Protein AF-A0A3P6Q350-F1 (afdb_monomer)

Solvent-accessible surface area (backbone atoms only — not comparable to full-atom values): 7670 Å² total; per-residue (Å²): 137,82,83,83,85,72,86,81,80,83,79,84,70,83,79,67,78,77,68,75,81,74,72,80,79,81,72,82,70,84,77,99,70,78,89,74,76,78,76,73,78,72,77,94,64,85,88,72,89,71,71,84,69,83,69,73,76,72,47,73,68,57,51,51,50,52,50,52,54,53,61,72,44,55,90,70,47,81,45,69,74,50,42,57,50,51,51,50,50,36,65,77,74,49,73,41,77,68,47,52,53,52,53,55,54,58,69,70,76,116

Radius of gyration: 24.05 Å; Cα contacts (8 Å, |Δi|>4): 17; chains: 1; bounding box: 43×51×70 Å

Sequence (110 aa):
MEPVSGEIEDVDVNDLEDIAEVNEDDLSQSEEDEDEEEECEPPAVEVCEVNPIDTSKVSGQELKLMMNAFLEQLPWLINRDLIDKAALDFVTSLNTKNNRKKLCQSELNI

Secondary structure (DSSP, 8-state):
--------PPPP-TTGGG-----TTTTSS--------------S---------------HHHHHHHHHHHHHHGGG--SHHHHHHHHHHIIIII--HHHHHHHHHHHHT-

Foldseek 3Di:
DDDDPDDDDDDDPPPVPPPDPPPPPPPPDDDPDDPPPPPPPPDDDDDDPPDPDPPVPQPPVNLVVVLVVLLVCVVVCPDDVSVVVSVVCCVVRNPDPVSVVVVVVSVVVD

InterPro domains:
  IPR039762 Nonsense-mediated mRNA decay protein Nmd2/UPF2 [PTHR12839] (17-105)

Organism: Anisakis simplex (NCBI:txid6269)

Mean predicted aligned error: 17.73 Å

Structure (mmCIF, N/CA/C/O backbone):
data_AF-A0A3P6Q350-F1
#
_entry.id   AF-A0A3P6Q350-F1
#
loop_
_atom_site.group_PDB
_atom_site.id
_atom_site.type_symbol
_atom_site.label_atom_id
_atom_site.label_alt_id
_atom_site.label_comp_id
_atom_site.label_asym_id
_atom_site.label_entity_id
_atom_site.label_seq_id
_atom_site.pdbx_PDB_ins_code
_atom_site.Cartn_x
_atom_site.Cartn_y
_atom_site.Cartn_z
_atom_site.occupancy
_atom_site.B_iso_or_equiv
_atom_site.auth_seq_id
_atom_site.auth_comp_id
_atom_site.auth_asym_id
_atom_site.auth_atom_id
_atom_site.pdbx_PDB_model_num
ATOM 1 N N . MET A 1 1 ? -28.434 8.086 -53.920 1.00 50.28 1 MET A N 1
ATOM 2 C CA . MET A 1 1 ? -28.446 8.099 -52.445 1.00 50.28 1 MET A CA 1
ATOM 3 C C . 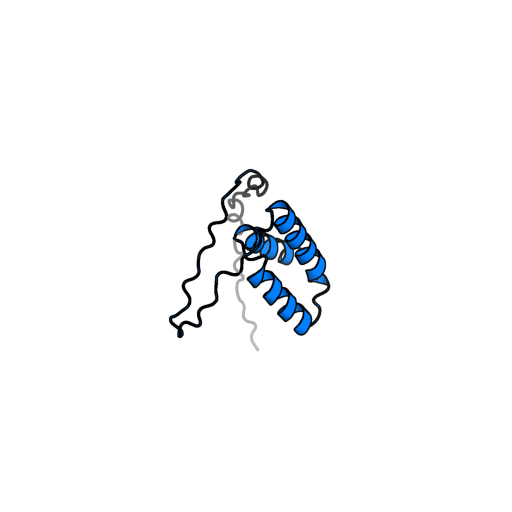MET A 1 1 ? -29.367 9.228 -52.040 1.00 50.28 1 MET A C 1
ATOM 5 O O . MET A 1 1 ? -29.078 10.361 -52.399 1.00 50.28 1 MET A O 1
ATOM 9 N N . GLU A 1 2 ? -30.501 8.911 -51.427 1.00 56.94 2 GLU A N 1
ATOM 10 C CA . GLU A 1 2 ? -31.418 9.915 -50.876 1.00 56.94 2 GLU A CA 1
ATOM 11 C C . GLU A 1 2 ? -30.975 10.257 -49.444 1.00 56.94 2 GLU A C 1
ATOM 13 O O . GLU A 1 2 ? -30.556 9.348 -48.722 1.00 56.94 2 GLU A O 1
ATOM 18 N N . PRO A 1 3 ? -30.999 11.534 -49.028 1.00 64.25 3 PRO A N 1
ATOM 19 C CA . PRO A 1 3 ? -30.647 11.905 -47.665 1.00 64.25 3 PRO A CA 1
ATOM 20 C C . PRO A 1 3 ? -31.778 11.514 -46.703 1.00 64.25 3 PRO A C 1
ATOM 22 O O . PRO A 1 3 ? -32.930 11.899 -46.894 1.00 64.25 3 PRO A O 1
ATOM 25 N N . VAL A 1 4 ? -31.440 10.752 -45.658 1.00 65.62 4 VAL A N 1
ATOM 26 C CA . VAL A 1 4 ? -32.320 10.503 -44.507 1.00 65.62 4 VAL A CA 1
ATOM 27 C C . VAL A 1 4 ? -32.554 11.836 -43.797 1.00 65.62 4 VAL A C 1
ATOM 29 O O . VAL A 1 4 ? -31.635 12.403 -43.211 1.00 65.62 4 VAL A O 1
ATOM 32 N N . SER A 1 5 ? -33.783 12.345 -43.878 1.00 62.62 5 SER A N 1
ATOM 33 C CA . SER A 1 5 ? -34.255 13.448 -43.043 1.00 62.62 5 SER A CA 1
ATOM 34 C C . SER A 1 5 ? -34.712 12.859 -41.712 1.00 62.62 5 SER A C 1
ATOM 36 O O . SER A 1 5 ? -35.858 12.436 -41.585 1.00 62.62 5 SER A O 1
ATOM 38 N N . GLY A 1 6 ? -33.793 12.751 -40.754 1.00 63.66 6 GLY A N 1
ATOM 39 C CA . GLY A 1 6 ? -34.139 12.491 -39.360 1.00 63.66 6 GLY A CA 1
ATOM 40 C C . GLY A 1 6 ? -34.390 13.818 -38.655 1.00 63.66 6 GLY A C 1
ATOM 41 O O . GLY A 1 6 ? -33.496 14.662 -38.626 1.00 63.66 6 GLY A O 1
ATOM 42 N N . GLU A 1 7 ? -35.595 14.016 -38.122 1.00 70.19 7 GLU A N 1
ATOM 43 C CA . GLU A 1 7 ? -35.839 15.039 -37.102 1.00 70.19 7 GLU A CA 1
ATOM 44 C C . GLU A 1 7 ? -35.015 14.671 -35.862 1.00 70.19 7 GLU A C 1
ATOM 46 O O . GLU A 1 7 ? -35.081 13.544 -35.372 1.00 70.19 7 GLU A O 1
ATOM 51 N N . ILE A 1 8 ? -34.175 15.600 -35.413 1.00 68.44 8 ILE A N 1
ATOM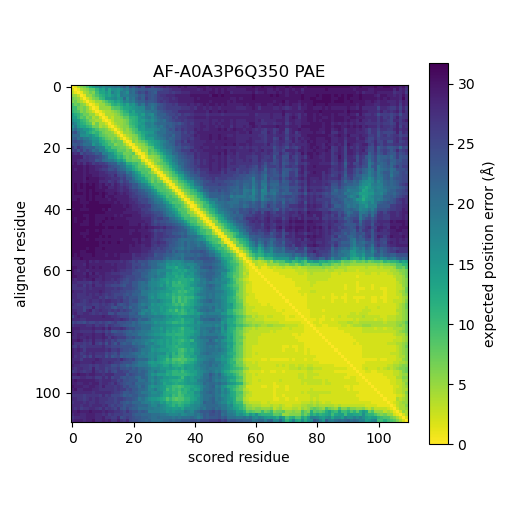 52 C CA . ILE A 1 8 ? -33.406 15.483 -34.175 1.00 68.44 8 ILE A CA 1
ATOM 53 C C . ILE A 1 8 ? -34.298 16.083 -33.091 1.00 68.44 8 ILE A C 1
ATOM 55 O O . ILE A 1 8 ? -34.544 17.286 -33.111 1.00 68.44 8 ILE A O 1
ATOM 59 N N . GLU A 1 9 ? -34.839 15.249 -32.207 1.00 71.81 9 GLU A N 1
ATOM 60 C CA . GLU A 1 9 ? -35.554 15.727 -31.023 1.00 71.81 9 GLU A CA 1
ATOM 61 C C . GLU A 1 9 ? -34.532 16.252 -30.006 1.00 71.81 9 GLU A C 1
ATOM 63 O O . GLU A 1 9 ? -33.604 15.537 -29.616 1.00 71.81 9 GLU A O 1
ATOM 68 N N . ASP A 1 10 ? -34.691 17.512 -29.600 1.00 73.94 10 ASP A N 1
ATOM 69 C CA . ASP A 1 10 ? -33.897 18.120 -28.537 1.00 73.94 10 ASP A CA 1
ATOM 70 C C . ASP A 1 10 ? -34.257 17.455 -27.199 1.00 73.94 10 ASP A C 1
ATOM 72 O O . ASP A 1 10 ? -35.402 17.499 -26.748 1.00 73.94 10 ASP A O 1
ATOM 76 N N . VAL A 1 11 ? -33.275 16.809 -26.568 1.00 74.00 11 VAL A N 1
ATOM 77 C CA . VAL A 1 11 ? -33.432 16.181 -25.250 1.00 74.00 11 VAL A CA 1
ATOM 78 C C . VAL A 1 11 ? -33.400 17.270 -24.179 1.00 74.00 11 VAL A C 1
ATOM 80 O O . VAL A 1 11 ? -32.392 17.960 -24.025 1.00 74.00 11 VAL A O 1
ATOM 83 N N . ASP A 1 12 ? -34.498 17.412 -2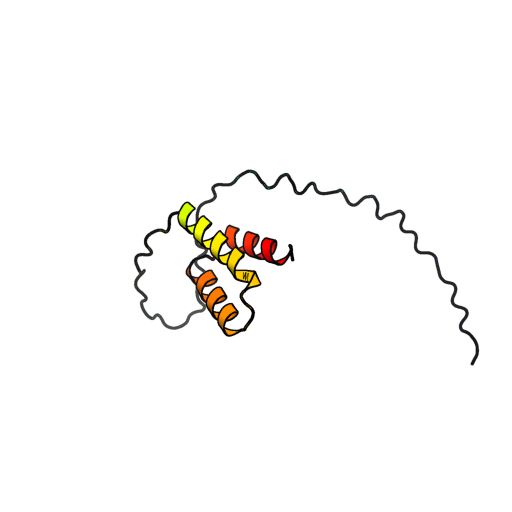3.437 1.00 70.75 12 ASP A N 1
ATOM 84 C CA . ASP A 1 12 ? -34.606 18.341 -22.312 1.00 70.75 12 ASP A CA 1
ATOM 85 C C . ASP A 1 12 ? -33.739 17.865 -21.131 1.00 70.75 12 ASP A C 1
ATOM 87 O O . ASP A 1 12 ? -33.932 16.775 -20.593 1.00 70.75 12 ASP A O 1
ATOM 91 N N . VAL A 1 13 ? -32.745 18.674 -20.760 1.00 68.00 13 VAL A N 1
ATOM 92 C CA . VAL A 1 13 ? -31.755 18.405 -19.695 1.00 68.00 13 VAL A CA 1
ATOM 93 C C . VAL A 1 13 ? -32.112 19.085 -18.368 1.00 68.00 13 VAL A C 1
ATOM 95 O O . VAL A 1 13 ? -31.314 19.075 -17.432 1.00 68.00 13 VAL A O 1
ATOM 98 N N . ASN A 1 14 ? -33.312 19.658 -18.260 1.00 65.62 14 ASN A N 1
ATOM 99 C CA . ASN A 1 14 ? -33.723 20.463 -17.111 1.00 65.62 14 ASN A CA 1
ATOM 100 C C . ASN A 1 14 ? -34.004 19.652 -15.822 1.00 65.62 14 ASN A C 1
ATOM 102 O O . ASN A 1 14 ? -34.173 20.244 -14.763 1.00 65.62 14 ASN A O 1
ATOM 106 N N . ASP A 1 15 ? -34.015 18.314 -15.886 1.00 60.12 15 ASP A N 1
ATOM 107 C CA . ASP A 1 15 ? -34.217 17.403 -14.739 1.00 60.12 15 ASP A CA 1
ATOM 108 C C . ASP A 1 15 ? -32.908 16.963 -14.042 1.00 60.12 15 ASP A C 1
ATOM 110 O O . ASP A 1 15 ? -32.932 16.166 -13.106 1.00 60.12 15 ASP A O 1
ATOM 114 N N . LEU A 1 16 ? -31.740 17.454 -14.477 1.00 61.22 16 LEU A N 1
ATOM 115 C CA . LEU A 1 16 ? -30.448 17.040 -13.904 1.00 61.22 16 LEU A CA 1
ATOM 116 C C . LEU A 1 16 ? -29.996 17.873 -12.687 1.00 61.22 16 LEU A C 1
ATOM 118 O O . LEU A 1 16 ? -28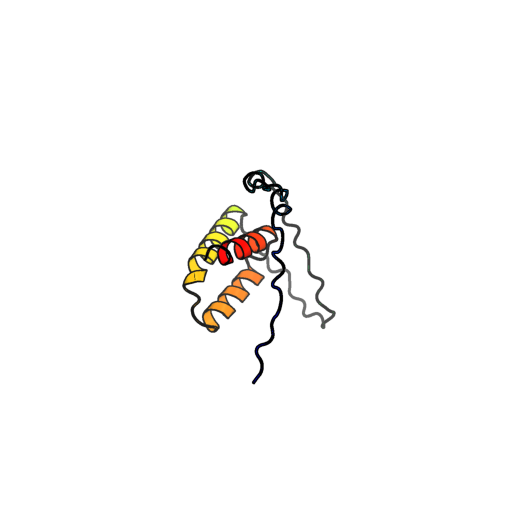.944 17.591 -12.118 1.00 61.22 16 LEU A O 1
ATOM 122 N N . GLU A 1 17 ? -30.766 18.891 -12.288 1.00 61.66 17 GLU A N 1
ATOM 123 C CA 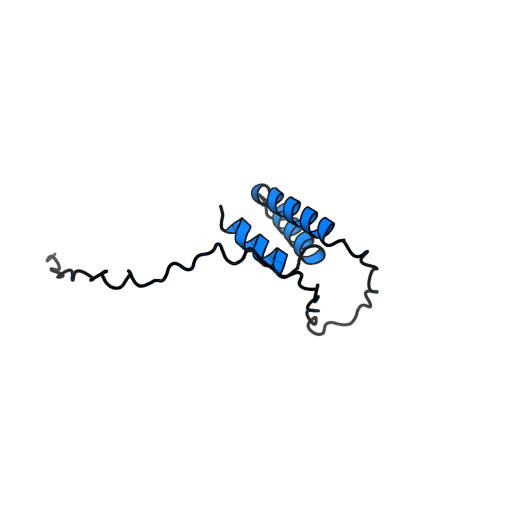. GLU A 1 17 ? -30.400 19.842 -11.222 1.00 61.66 17 GLU A CA 1
ATOM 124 C C . GLU A 1 17 ? -30.711 19.329 -9.796 1.00 61.66 17 GLU A C 1
ATOM 126 O O . GLU A 1 17 ? -30.195 19.873 -8.825 1.00 61.66 17 GLU A O 1
ATOM 131 N N . ASP A 1 18 ? -31.475 18.238 -9.647 1.00 60.81 18 ASP A N 1
ATOM 132 C CA . ASP A 1 18 ? -31.905 17.699 -8.338 1.00 60.81 18 ASP A CA 1
ATOM 133 C C . ASP A 1 18 ? -30.980 16.604 -7.758 1.00 60.81 18 ASP A C 1
ATOM 135 O O . ASP A 1 18 ? -31.312 15.932 -6.774 1.00 60.81 18 ASP A O 1
ATOM 139 N N . ILE A 1 19 ? -29.786 16.408 -8.330 1.00 62.69 19 ILE A N 1
ATOM 140 C CA . ILE A 1 19 ? -28.772 15.536 -7.726 1.00 62.69 19 ILE A CA 1
ATOM 141 C C . ILE A 1 19 ? -28.138 16.306 -6.567 1.00 62.69 19 ILE A C 1
ATOM 143 O O . ILE A 1 19 ? -27.230 17.108 -6.763 1.00 62.69 19 ILE A O 1
ATOM 147 N N . ALA A 1 20 ? -28.642 16.072 -5.355 1.00 56.50 20 ALA A N 1
ATOM 148 C CA . ALA A 1 20 ? -28.086 16.641 -4.136 1.00 56.50 20 ALA A CA 1
ATOM 149 C C . ALA A 1 20 ? -26.564 16.411 -4.079 1.00 56.50 20 ALA A C 1
ATOM 151 O O . ALA A 1 20 ? -26.111 15.264 -4.051 1.00 56.50 20 ALA A O 1
ATOM 152 N N . GLU A 1 21 ? -25.788 17.500 -4.047 1.00 62.94 21 GLU A N 1
ATOM 153 C CA . GLU A 1 21 ? -24.363 17.468 -3.714 1.00 62.94 21 GLU A CA 1
ATOM 154 C C . GLU A 1 21 ? -24.213 16.843 -2.322 1.00 62.94 21 GLU A C 1
ATOM 156 O O . GLU A 1 21 ? -24.467 17.465 -1.288 1.00 62.94 21 GLU A O 1
ATOM 161 N N . VAL A 1 22 ? -23.846 15.564 -2.294 1.00 61.03 22 VAL A N 1
ATOM 162 C CA . VAL A 1 22 ? -23.428 14.884 -1.072 1.00 61.03 22 VAL A CA 1
ATOM 163 C C . VAL A 1 22 ? -22.076 15.469 -0.6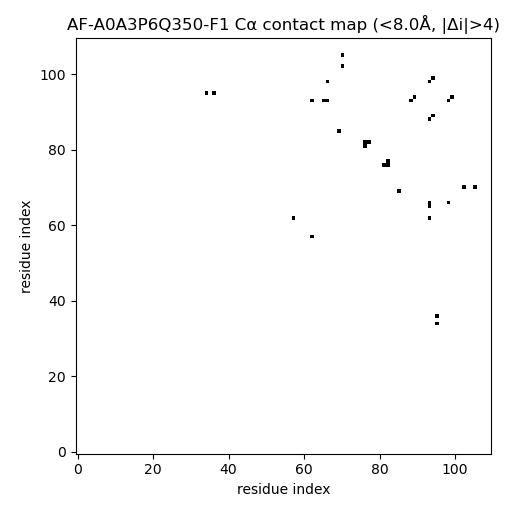89 1.00 61.03 22 VAL A C 1
ATOM 165 O O . VAL A 1 22 ? -21.071 15.231 -1.347 1.00 61.03 22 VAL A O 1
ATOM 168 N N . ASN A 1 23 ? -22.082 16.289 0.356 1.00 43.31 23 ASN A N 1
ATOM 169 C CA . ASN A 1 23 ? -20.906 16.937 0.915 1.00 43.31 23 ASN A CA 1
ATOM 170 C C . ASN A 1 23 ? -19.927 15.862 1.438 1.00 43.31 23 ASN A C 1
ATOM 172 O O . ASN A 1 23 ? -20.160 15.275 2.494 1.00 43.31 23 ASN A O 1
ATOM 176 N N . GLU A 1 24 ? -18.853 15.576 0.696 1.00 56.69 24 GLU A N 1
ATOM 177 C CA . GLU A 1 24 ? -17.885 14.502 1.002 1.00 56.69 24 GLU A CA 1
ATOM 178 C C . GLU A 1 24 ? -16.978 14.795 2.219 1.00 56.69 24 GLU A C 1
ATOM 180 O O . GLU A 1 24 ? -16.205 13.935 2.642 1.00 56.69 24 GLU A O 1
ATOM 185 N N . ASP A 1 25 ? -17.085 15.982 2.824 1.00 47.53 25 ASP A N 1
ATOM 186 C CA . ASP A 1 25 ? -16.240 16.409 3.951 1.00 47.53 25 ASP A CA 1
ATOM 187 C C . ASP A 1 25 ? -16.666 15.849 5.331 1.00 47.53 25 ASP A C 1
ATOM 189 O O . ASP A 1 25 ? -15.910 15.953 6.302 1.00 47.53 25 ASP A O 1
ATOM 193 N N . ASP A 1 26 ? -17.831 15.197 5.440 1.00 42.41 26 ASP A N 1
ATOM 194 C CA . ASP A 1 26 ? -18.376 14.657 6.705 1.00 42.41 26 ASP A CA 1
ATOM 195 C C . ASP A 1 26 ? -18.082 13.156 6.924 1.00 42.41 26 ASP A C 1
ATOM 197 O O . ASP A 1 26 ? -18.867 12.428 7.517 1.00 42.41 26 ASP A O 1
ATOM 201 N N . LEU A 1 27 ? -16.954 12.644 6.422 1.00 47.72 27 LEU A N 1
ATOM 202 C CA . LEU A 1 27 ? -16.487 11.276 6.736 1.00 47.72 27 LEU A CA 1
ATOM 203 C C . LEU A 1 27 ? -15.099 11.245 7.387 1.00 47.72 27 LEU A C 1
ATOM 205 O O . LEU A 1 27 ? -14.476 10.190 7.506 1.00 47.72 27 LEU A O 1
ATOM 209 N N . SER A 1 28 ? -14.603 12.403 7.826 1.00 49.00 28 SER A N 1
ATOM 210 C CA . SER A 1 28 ? -13.287 12.532 8.463 1.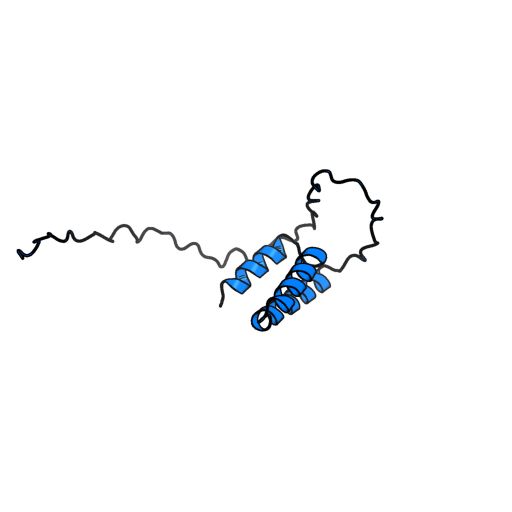00 49.00 28 SER A CA 1
ATOM 211 C C . SER A 1 28 ? -13.298 12.353 9.985 1.00 49.00 28 SER A C 1
ATOM 213 O O . SER A 1 28 ? -12.246 12.476 10.619 1.00 49.00 28 SER A O 1
ATOM 215 N N . GLN A 1 29 ? -14.445 12.042 10.592 1.00 51.97 29 GLN A N 1
ATOM 216 C CA . GLN A 1 29 ? -14.551 11.881 12.038 1.00 51.97 29 GLN A CA 1
ATOM 217 C C . GLN A 1 29 ? -15.146 10.530 12.413 1.00 51.97 29 GLN A C 1
ATOM 219 O O . GLN A 1 29 ? -16.258 10.216 12.010 1.00 51.97 29 GLN A O 1
ATOM 224 N N . SER A 1 30 ? -14.333 9.817 13.203 1.00 48.88 30 SER A N 1
ATOM 225 C CA . SER A 1 30 ? -14.584 8.570 13.928 1.00 48.88 30 SER A CA 1
ATOM 226 C C . SER A 1 30 ? -14.864 7.354 13.023 1.00 48.88 30 SER A C 1
ATOM 228 O O . SER A 1 30 ? -15.520 7.419 11.998 1.00 48.88 30 SER A O 1
ATOM 230 N N . GLU A 1 31 ? -14.185 6.228 13.197 1.00 41.53 31 GLU A N 1
ATOM 231 C CA . GLU A 1 31 ? -14.188 5.429 14.412 1.00 41.53 31 GLU A CA 1
ATOM 232 C C . GLU A 1 31 ? -12.810 4.783 14.656 1.00 41.53 31 GLU A C 1
ATOM 234 O O . GLU A 1 31 ? -12.133 4.300 13.739 1.00 41.53 31 GLU A O 1
ATOM 239 N N . GLU A 1 32 ? -12.404 4.784 15.924 1.00 52.50 32 GLU A N 1
ATOM 240 C CA . GLU A 1 32 ? -11.531 3.761 16.488 1.00 52.50 32 GLU A CA 1
ATOM 241 C C . GLU A 1 32 ? -12.321 2.449 16.437 1.00 52.50 32 GLU A C 1
ATOM 243 O O . GLU A 1 32 ? -13.081 2.179 17.354 1.00 52.50 32 GLU A O 1
ATOM 248 N N . ASP A 1 33 ? -12.209 1.673 15.360 1.00 40.41 33 ASP A N 1
ATOM 249 C CA . ASP A 1 33 ? -12.895 0.383 15.286 1.00 40.41 33 ASP A CA 1
ATOM 250 C C . ASP A 1 33 ? -11.901 -0.759 15.152 1.00 40.41 33 ASP A C 1
ATOM 252 O O . ASP A 1 33 ? -11.057 -0.807 14.251 1.00 40.41 33 ASP A O 1
ATOM 256 N N . GLU A 1 34 ? -12.041 -1.622 16.150 1.00 43.34 34 GLU A N 1
ATOM 257 C CA . GLU A 1 34 ? -11.334 -2.841 16.471 1.00 43.34 34 GLU A CA 1
ATOM 258 C C . GLU A 1 34 ? -11.050 -3.694 15.232 1.00 43.34 34 GLU A C 1
ATOM 260 O O . GLU A 1 34 ? -11.892 -3.886 14.352 1.00 43.34 34 GLU A O 1
ATOM 265 N N . ASP A 1 35 ? -9.821 -4.209 15.195 1.00 46.00 35 ASP A N 1
ATOM 266 C CA . ASP A 1 35 ? -9.371 -5.256 14.291 1.00 46.00 35 ASP A CA 1
ATOM 267 C C . ASP A 1 35 ? -10.211 -6.528 14.510 1.00 46.00 35 ASP A C 1
ATOM 269 O O . ASP A 1 35 ? -9.794 -7.474 15.175 1.00 46.00 35 ASP A O 1
ATOM 273 N N . GLU A 1 36 ? -11.417 -6.569 13.948 1.00 42.66 36 GLU A N 1
ATOM 274 C CA . GLU A 1 36 ? -12.060 -7.832 13.617 1.00 42.66 36 GLU A CA 1
ATOM 275 C C . GLU A 1 36 ? -11.412 -8.335 12.328 1.00 42.66 36 GLU A C 1
ATOM 277 O O . GLU A 1 36 ? -11.786 -7.993 11.200 1.00 42.66 36 GLU A O 1
ATOM 282 N N . GLU A 1 37 ? -10.357 -9.121 12.532 1.00 57.03 37 GLU A N 1
ATOM 283 C CA . GLU A 1 37 ? -9.859 -10.091 11.571 1.00 57.03 37 GLU A CA 1
ATOM 284 C C . GLU A 1 37 ? -11.041 -10.988 11.175 1.00 57.03 37 GLU A C 1
ATOM 286 O O . GLU A 1 37 ? -11.388 -11.941 11.869 1.00 57.03 37 GLU A O 1
ATOM 291 N N . GLU A 1 38 ? -11.715 -10.651 10.075 1.00 46.31 38 GLU A N 1
ATOM 292 C CA . GLU A 1 38 ? -12.661 -11.558 9.436 1.00 46.31 38 GLU A CA 1
ATOM 293 C C . GLU A 1 38 ? -11.831 -12.740 8.921 1.00 46.31 38 GLU A C 1
ATOM 295 O O . GLU A 1 38 ? -11.215 -12.685 7.851 1.00 46.31 38 GLU A O 1
ATOM 300 N N . GLU A 1 39 ? -11.733 -13.771 9.762 1.00 49.69 39 GLU A N 1
ATOM 301 C CA . GLU A 1 39 ? -11.129 -15.059 9.464 1.00 49.69 39 GLU A CA 1
ATOM 302 C C . GLU A 1 39 ? -11.892 -15.629 8.263 1.00 49.69 39 GLU A C 1
ATOM 304 O O . GLU A 1 39 ? -12.979 -16.194 8.378 1.00 49.69 39 GLU A O 1
ATOM 309 N N . CYS A 1 40 ? -11.373 -15.374 7.064 1.00 46.25 40 CYS A N 1
ATOM 310 C CA . CYS A 1 40 ? -11.908 -15.947 5.843 1.00 46.25 40 CYS A CA 1
ATOM 311 C C . CYS A 1 40 ? -11.725 -17.461 5.966 1.00 46.25 40 CYS A C 1
ATOM 313 O O . CYS A 1 40 ? -10.609 -17.952 5.795 1.00 46.25 40 CYS A O 1
ATOM 315 N N . GLU A 1 41 ? -12.799 -18.183 6.304 1.00 45.72 41 GLU A N 1
ATOM 316 C CA . GLU A 1 41 ? -12.802 -19.644 6.338 1.00 45.72 41 GLU A CA 1
ATOM 317 C C . GLU A 1 41 ? -12.199 -20.164 5.021 1.00 45.72 41 GLU A C 1
ATOM 319 O O . GLU A 1 41 ? -12.761 -19.920 3.943 1.00 45.72 41 GLU A O 1
ATOM 324 N N . PRO A 1 42 ? -11.044 -20.852 5.056 1.00 46.72 42 PRO A N 1
ATOM 325 C CA . PRO A 1 42 ? -10.476 -21.397 3.841 1.00 46.72 42 PRO A CA 1
ATOM 326 C C . PRO A 1 42 ? -11.412 -22.499 3.324 1.00 46.72 42 PRO A C 1
ATOM 328 O O . PRO A 1 42 ? -11.906 -23.310 4.116 1.00 46.72 42 PRO A O 1
ATOM 331 N N . PRO A 1 43 ? -11.662 -22.585 2.002 1.00 48.66 43 PRO A N 1
ATOM 332 C CA . PRO A 1 43 ? -12.370 -23.731 1.447 1.00 48.66 43 PRO A CA 1
ATOM 333 C C . PRO A 1 43 ? -11.613 -24.990 1.868 1.00 48.66 43 PRO A C 1
ATOM 335 O O . PRO A 1 43 ? -10.391 -25.009 1.786 1.00 48.66 43 PRO A O 1
ATOM 338 N N . ALA A 1 44 ? -12.325 -26.009 2.353 1.00 47.62 44 ALA A N 1
ATOM 339 C CA . ALA A 1 44 ? -11.748 -27.213 2.945 1.00 47.62 44 ALA A CA 1
ATOM 340 C C . ALA A 1 44 ? -10.654 -27.850 2.061 1.00 47.62 44 ALA A C 1
ATOM 342 O O . ALA A 1 44 ? -10.936 -28.653 1.171 1.00 47.62 44 ALA A O 1
ATOM 343 N N . VAL A 1 45 ? -9.396 -27.508 2.335 1.00 52.66 45 VAL A N 1
ATOM 344 C CA . VAL A 1 45 ? -8.205 -28.202 1.854 1.00 52.66 45 VAL A CA 1
ATOM 345 C C . VAL A 1 45 ? -7.398 -28.620 3.073 1.00 52.66 45 VAL A C 1
ATOM 347 O O . VAL A 1 45 ? -7.109 -27.824 3.957 1.00 52.66 45 VAL A O 1
ATOM 350 N N . GLU A 1 46 ? -7.141 -29.922 3.102 1.00 46.50 46 GLU A N 1
ATOM 351 C CA . GLU A 1 46 ? -6.335 -30.716 4.026 1.00 46.50 46 GLU A CA 1
ATOM 352 C C . GLU A 1 46 ? -5.376 -29.914 4.929 1.00 46.50 46 GLU A C 1
ATOM 354 O O . GLU A 1 46 ? -4.460 -29.233 4.471 1.00 46.50 46 GLU A O 1
ATOM 359 N N . VAL A 1 47 ? -5.622 -30.020 6.238 1.00 44.84 47 VAL A N 1
ATOM 360 C CA . VAL A 1 47 ? -4.947 -29.310 7.329 1.00 44.84 47 VAL A CA 1
ATOM 361 C C . VAL A 1 47 ? -3.449 -29.629 7.350 1.00 44.84 47 VAL A C 1
ATOM 363 O O . VAL A 1 47 ? -3.030 -30.671 7.849 1.00 44.84 47 VAL A O 1
ATOM 366 N N . CYS A 1 48 ? -2.628 -28.697 6.872 1.00 42.25 48 CYS A N 1
ATOM 367 C CA . CYS A 1 48 ? -1.277 -28.523 7.394 1.00 42.25 48 CYS A CA 1
ATOM 368 C C . CYS A 1 48 ? -1.394 -27.634 8.638 1.00 42.25 48 CYS A C 1
ATOM 370 O O . CYS A 1 48 ? -1.804 -26.482 8.520 1.00 42.25 48 CYS A O 1
ATOM 372 N N . GLU A 1 49 ? -1.061 -28.163 9.819 1.00 43.62 49 GLU A N 1
ATOM 373 C CA . GLU A 1 49 ? -0.948 -27.392 11.064 1.00 43.62 49 GLU A CA 1
ATOM 374 C C . GLU A 1 49 ? 0.098 -26.280 10.892 1.00 43.62 49 GLU A C 1
ATOM 376 O O . GLU A 1 49 ? 1.297 -26.472 11.105 1.00 43.62 49 GLU A O 1
ATOM 381 N N . VAL A 1 50 ? -0.350 -25.096 10.487 1.00 44.41 50 VAL A N 1
ATOM 382 C CA . VAL A 1 50 ? 0.434 -23.876 10.624 1.00 44.41 50 VAL A CA 1
ATOM 383 C C . VAL A 1 50 ? 0.144 -23.376 12.030 1.00 44.41 50 VAL A C 1
ATOM 385 O O . VAL A 1 50 ? -0.932 -22.854 12.304 1.00 44.41 50 VAL A O 1
ATOM 388 N N . ASN A 1 51 ? 1.086 -23.615 12.946 1.00 36.34 51 ASN A N 1
ATOM 389 C CA . ASN A 1 51 ? 1.087 -22.971 14.259 1.00 36.34 51 ASN A CA 1
ATOM 390 C C . ASN A 1 51 ? 0.779 -21.476 14.079 1.00 36.34 51 ASN A C 1
ATOM 392 O O . ASN A 1 51 ? 1.352 -20.888 13.156 1.00 36.34 51 ASN A O 1
ATOM 396 N N . PRO A 1 52 ? -0.046 -20.849 14.940 1.00 44.16 52 PRO A N 1
ATOM 397 C CA . PRO A 1 52 ? -0.164 -19.401 14.955 1.00 44.16 52 PRO A CA 1
ATOM 398 C C . PRO A 1 52 ? 1.233 -18.862 15.254 1.00 44.16 52 PRO A C 1
ATOM 400 O O . PRO A 1 52 ? 1.737 -18.946 16.376 1.00 44.16 52 PRO A O 1
ATOM 403 N N . ILE A 1 53 ? 1.913 -18.421 14.196 1.00 43.41 53 ILE A N 1
ATOM 404 C CA . ILE A 1 53 ? 3.139 -17.654 14.301 1.00 43.41 53 ILE A CA 1
ATOM 405 C C . ILE A 1 53 ? 2.732 -16.462 15.145 1.00 43.41 53 ILE A C 1
ATOM 407 O O . ILE A 1 53 ? 1.758 -15.794 14.820 1.00 43.41 53 ILE A O 1
ATOM 411 N N . ASP A 1 54 ? 3.435 -16.276 16.254 1.00 43.91 54 ASP A N 1
ATOM 412 C CA . ASP A 1 54 ? 3.344 -15.117 17.128 1.00 43.91 54 ASP A CA 1
ATOM 413 C C . ASP A 1 54 ? 3.561 -13.862 16.273 1.00 43.91 54 ASP A C 1
ATOM 415 O O . ASP A 1 54 ? 4.685 -13.394 16.068 1.00 43.91 54 ASP A O 1
ATOM 419 N N . THR A 1 55 ? 2.482 -13.379 15.657 1.00 47.44 55 THR A N 1
ATOM 420 C CA . THR A 1 55 ? 2.430 -12.111 14.959 1.00 47.44 55 THR A CA 1
ATOM 421 C C . THR A 1 55 ? 2.514 -11.089 16.066 1.00 47.44 55 THR A C 1
ATOM 423 O O . THR A 1 55 ? 1.501 -10.692 16.644 1.00 47.44 55 THR A O 1
ATOM 426 N N . SER A 1 56 ? 3.753 -10.736 16.416 1.00 50.22 56 SER A N 1
ATOM 427 C CA . SER A 1 56 ? 4.085 -9.550 17.192 1.00 50.22 56 SER A CA 1
ATOM 428 C C . SER A 1 56 ? 3.124 -8.460 16.749 1.00 50.22 56 SER A C 1
ATOM 430 O O . SER A 1 56 ? 3.205 -8.025 15.601 1.00 50.22 56 SER A O 1
ATOM 432 N N . LYS A 1 57 ? 2.157 -8.127 17.612 1.00 66.00 57 LYS A N 1
ATOM 433 C CA . LYS A 1 57 ? 1.038 -7.243 17.283 1.00 66.00 57 LYS A CA 1
ATOM 434 C C . LYS A 1 57 ? 1.625 -5.923 16.812 1.00 66.00 57 LYS A C 1
ATOM 436 O O . LYS A 1 57 ? 2.081 -5.126 17.633 1.00 66.00 57 LYS A O 1
ATOM 441 N N . VAL A 1 58 ? 1.690 -5.743 15.496 1.00 72.69 58 VAL A N 1
ATOM 442 C CA . VAL A 1 58 ? 2.133 -4.502 14.875 1.00 72.69 58 VAL A CA 1
ATOM 443 C C . VAL A 1 58 ? 1.233 -3.421 15.450 1.00 72.69 58 VAL A C 1
ATOM 445 O O . VAL A 1 58 ? 0.009 -3.528 15.393 1.00 72.69 58 VAL A O 1
ATOM 448 N N . SER A 1 59 ? 1.826 -2.406 16.072 1.00 87.56 59 SER A N 1
ATOM 449 C CA . SER A 1 59 ? 1.036 -1.316 16.645 1.00 87.56 59 SER A CA 1
ATOM 450 C C . SER A 1 59 ? 0.243 -0.625 15.534 1.00 87.56 59 SER A C 1
ATOM 452 O O . SER A 1 59 ? 0.767 -0.429 14.438 1.00 87.56 59 SER A O 1
ATOM 454 N N . GLY A 1 60 ? -0.982 -0.163 15.804 1.00 87.81 60 GLY A N 1
ATOM 455 C CA . GLY A 1 60 ? -1.788 0.551 14.802 1.00 87.81 60 GLY A CA 1
ATOM 456 C C . GLY A 1 60 ? -1.073 1.769 14.187 1.00 87.81 60 GLY A C 1
ATOM 457 O O . GLY A 1 60 ? -1.289 2.109 13.024 1.00 87.81 60 GLY A O 1
ATOM 458 N N . GLN A 1 61 ? -0.152 2.400 14.928 1.00 90.56 61 GLN A N 1
ATOM 459 C CA . GLN A 1 61 ? 0.708 3.469 14.400 1.00 90.56 61 GLN A CA 1
ATOM 460 C C . GLN A 1 61 ? 1.735 2.958 13.383 1.00 90.56 61 GLN A C 1
ATOM 462 O O . GLN A 1 61 ? 1.965 3.603 12.360 1.00 90.56 61 GLN A O 1
ATOM 467 N N . GLU A 1 62 ? 2.339 1.806 13.661 1.00 91.62 62 GLU A N 1
ATOM 468 C CA . GLU A 1 62 ? 3.295 1.146 12.773 1.00 91.62 62 GLU A CA 1
ATOM 469 C C . GLU A 1 62 ? 2.590 0.661 11.502 1.00 91.62 62 GLU A C 1
ATOM 471 O O . GLU A 1 62 ? 3.067 0.917 10.398 1.00 91.62 62 GLU A O 1
ATOM 476 N N . LEU A 1 63 ? 1.384 0.101 11.640 1.00 92.12 63 LEU A N 1
ATOM 477 C CA . LEU A 1 63 ? 0.544 -0.303 10.514 1.00 92.12 63 LEU A CA 1
ATOM 478 C C . LEU A 1 63 ? 0.171 0.887 9.617 1.00 92.12 63 LEU A C 1
ATOM 480 O O . LEU A 1 63 ? 0.235 0.798 8.391 1.00 92.12 63 LEU A O 1
ATOM 484 N N . LYS A 1 64 ? -0.166 2.037 10.217 1.00 92.94 64 LYS A N 1
ATOM 485 C CA . LYS A 1 64 ? -0.443 3.277 9.475 1.00 92.94 64 LYS A CA 1
ATOM 486 C C . LYS A 1 64 ? 0.785 3.772 8.709 1.00 92.94 64 LYS A C 1
ATOM 488 O O . LYS A 1 64 ? 0.642 4.223 7.575 1.00 92.94 64 LYS A O 1
ATOM 493 N N . LEU A 1 65 ? 1.971 3.701 9.316 1.00 95.38 65 LEU A N 1
ATOM 494 C CA . LEU A 1 65 ? 3.218 4.100 8.664 1.00 95.38 65 LEU A CA 1
ATOM 495 C C . LEU A 1 65 ? 3.544 3.180 7.481 1.00 95.38 65 LEU A C 1
ATOM 497 O O . LEU A 1 65 ? 3.855 3.678 6.401 1.00 95.38 65 LEU A O 1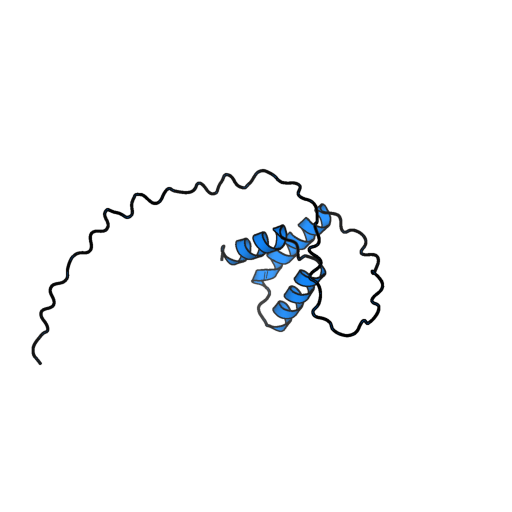
ATOM 501 N N . MET A 1 66 ? 3.410 1.863 7.667 1.00 94.81 66 MET A N 1
ATOM 502 C CA . MET A 1 66 ? 3.619 0.881 6.602 1.00 94.81 66 MET A CA 1
ATOM 503 C C . MET A 1 66 ? 2.634 1.076 5.448 1.00 94.81 66 MET A C 1
ATOM 505 O O . MET A 1 66 ? 3.051 1.078 4.293 1.00 94.81 66 MET A O 1
ATOM 509 N N . MET A 1 67 ? 1.357 1.343 5.742 1.00 95.75 67 MET A N 1
ATOM 510 C CA . MET A 1 67 ? 0.364 1.641 4.708 1.00 95.75 67 MET A CA 1
ATOM 511 C C . MET A 1 67 ? 0.715 2.908 3.915 1.00 95.75 67 MET A C 1
ATOM 513 O O . MET A 1 67 ? 0.631 2.907 2.692 1.00 95.75 67 MET A O 1
ATOM 517 N N . ASN A 1 68 ? 1.137 3.988 4.576 1.00 94.62 68 ASN A N 1
ATOM 518 C CA . ASN A 1 68 ? 1.520 5.215 3.871 1.00 94.62 68 ASN A CA 1
ATOM 519 C C . ASN A 1 68 ? 2.728 4.988 2.948 1.00 94.62 68 ASN A C 1
ATOM 521 O O . ASN A 1 68 ? 2.692 5.391 1.788 1.00 94.62 68 ASN A O 1
ATOM 525 N N . ALA A 1 69 ? 3.759 4.293 3.437 1.00 95.69 69 ALA A N 1
ATOM 526 C CA . ALA A 1 69 ? 4.929 3.949 2.631 1.00 95.69 69 ALA A CA 1
ATOM 527 C C . ALA A 1 69 ? 4.562 3.051 1.436 1.00 95.69 69 ALA A C 1
ATOM 529 O O . ALA A 1 69 ? 5.078 3.238 0.336 1.00 95.69 69 ALA A O 1
ATOM 530 N N . PHE A 1 70 ? 3.636 2.105 1.635 1.00 96.44 70 PHE A N 1
ATOM 531 C CA . PHE A 1 70 ? 3.109 1.263 0.565 1.00 96.44 70 PHE A CA 1
ATOM 532 C C . PHE A 1 70 ? 2.458 2.100 -0.545 1.00 96.44 70 PHE A C 1
ATOM 534 O O . PHE A 1 70 ? 2.773 1.896 -1.715 1.00 96.44 70 PHE A O 1
ATOM 541 N N . LEU A 1 71 ? 1.609 3.071 -0.187 1.00 94.94 71 LEU A N 1
ATOM 542 C CA . LEU A 1 71 ? 0.945 3.959 -1.149 1.00 94.94 71 LEU A CA 1
ATOM 543 C C . LEU A 1 71 ? 1.940 4.837 -1.925 1.00 94.94 71 LEU A C 1
ATOM 545 O O . LEU A 1 71 ? 1.811 4.995 -3.136 1.00 94.94 71 LEU A O 1
ATOM 549 N N . GLU A 1 72 ? 2.966 5.364 -1.254 1.00 94.62 72 GLU A N 1
ATOM 550 C CA . GLU A 1 72 ? 4.032 6.151 -1.893 1.00 94.62 72 GLU A CA 1
ATOM 551 C C . GLU A 1 72 ? 4.837 5.340 -2.925 1.00 94.62 72 GLU A C 1
ATOM 553 O O . GLU A 1 72 ? 5.413 5.911 -3.856 1.00 94.62 72 GLU A O 1
ATOM 558 N N . GLN A 1 73 ? 4.870 4.010 -2.784 1.00 94.44 73 GLN A N 1
ATOM 559 C CA . GLN A 1 73 ? 5.559 3.117 -3.712 1.00 94.44 73 GLN A CA 1
ATOM 560 C C . GLN A 1 73 ? 4.756 2.854 -4.999 1.00 94.44 73 GLN A C 1
ATOM 562 O O . GLN A 1 73 ? 5.362 2.529 -6.022 1.00 94.44 73 GLN A O 1
ATOM 567 N N . LEU A 1 74 ? 3.422 2.978 -4.965 1.00 93.56 74 LEU A N 1
ATOM 568 C CA . LEU A 1 74 ? 2.523 2.565 -6.056 1.00 93.56 74 LEU A CA 1
ATOM 569 C C . LEU A 1 74 ? 2.893 3.155 -7.430 1.00 93.56 74 LEU A C 1
ATOM 571 O O . LEU A 1 74 ? 2.968 2.378 -8.386 1.00 93.56 74 LEU A O 1
ATOM 575 N N . PRO A 1 75 ? 3.257 4.450 -7.561 1.00 94.44 75 PRO A N 1
ATOM 576 C CA . PRO A 1 75 ? 3.658 5.029 -8.850 1.00 94.44 75 PRO A CA 1
ATOM 577 C C . PRO A 1 75 ? 4.906 4.385 -9.472 1.00 94.44 75 PRO A C 1
ATOM 579 O O . PRO A 1 75 ? 5.170 4.543 -10.664 1.00 94.44 75 PRO A O 1
ATOM 582 N N . TRP A 1 76 ? 5.695 3.672 -8.668 1.00 94.88 76 TRP A N 1
ATOM 583 C CA . TRP A 1 76 ? 6.944 3.036 -9.077 1.00 94.88 76 TRP A CA 1
ATOM 584 C C . TRP A 1 76 ? 6.779 1.546 -9.404 1.00 94.88 76 TRP A C 1
ATOM 586 O O . TRP A 1 76 ? 7.732 0.920 -9.878 1.00 94.88 76 TRP A O 1
ATOM 596 N N . LEU A 1 77 ? 5.589 0.965 -9.208 1.00 95.69 77 LEU A N 1
ATOM 597 C CA . LEU A 1 77 ? 5.283 -0.436 -9.521 1.00 95.69 77 LEU A CA 1
ATOM 598 C C . LEU A 1 77 ? 5.031 -0.639 -11.026 1.00 95.69 77 LEU A C 1
ATOM 600 O O . LEU A 1 77 ? 3.956 -1.031 -11.470 1.00 95.69 77 LEU A O 1
ATOM 604 N N . ILE A 1 78 ? 6.054 -0.368 -11.835 1.00 96.19 78 ILE A N 1
ATOM 605 C CA . ILE A 1 78 ? 5.952 -0.270 -13.301 1.00 96.19 78 ILE A CA 1
ATOM 606 C C . ILE A 1 78 ? 5.938 -1.614 -14.047 1.00 96.19 78 ILE A C 1
ATOM 608 O O . ILE A 1 78 ? 5.741 -1.643 -15.262 1.00 96.19 78 ILE A O 1
ATOM 612 N N . ASN A 1 79 ? 6.203 -2.732 -13.368 1.00 96.94 79 ASN A N 1
ATOM 613 C CA . ASN A 1 79 ? 6.221 -4.059 -13.981 1.00 96.94 79 ASN A CA 1
ATOM 614 C C . ASN A 1 79 ? 5.546 -5.106 -13.097 1.00 96.94 79 ASN A C 1
ATOM 616 O O . ASN A 1 79 ? 5.490 -4.988 -11.875 1.00 96.94 79 ASN A O 1
ATOM 620 N N . ARG A 1 80 ? 5.098 -6.184 -13.748 1.00 98.06 80 ARG A N 1
ATOM 621 C CA . ARG A 1 80 ? 4.366 -7.284 -13.117 1.00 98.06 80 ARG A CA 1
ATOM 622 C C . ARG A 1 80 ? 5.043 -7.813 -11.856 1.00 98.06 80 ARG A C 1
ATOM 624 O O . ARG A 1 80 ? 4.374 -7.973 -10.852 1.00 98.06 80 ARG A O 1
ATOM 631 N N . ASP A 1 81 ? 6.3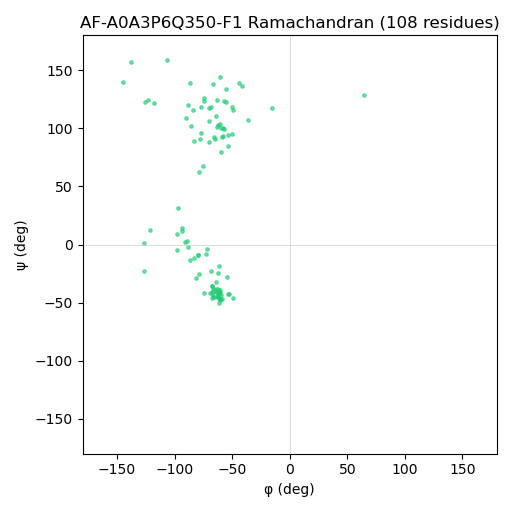53 -8.043 -11.882 1.00 97.50 81 ASP A N 1
ATOM 632 C CA . ASP A 1 81 ? 7.040 -8.618 -10.721 1.00 97.50 81 ASP A CA 1
ATOM 633 C C . ASP A 1 81 ? 7.000 -7.697 -9.492 1.00 97.50 81 ASP A C 1
ATOM 635 O O . ASP A 1 81 ? 7.000 -8.186 -8.366 1.00 97.50 81 ASP A O 1
ATOM 639 N N . LEU A 1 82 ? 6.996 -6.374 -9.686 1.00 96.69 82 LEU A N 1
ATOM 640 C CA . LEU A 1 82 ? 6.858 -5.415 -8.590 1.00 96.69 82 LEU A CA 1
ATOM 641 C C . LEU A 1 82 ? 5.417 -5.377 -8.078 1.00 96.69 82 LEU A C 1
ATOM 643 O O . LEU A 1 82 ? 5.212 -5.387 -6.867 1.00 96.69 82 LEU A O 1
ATOM 647 N N . ILE A 1 83 ? 4.440 -5.409 -8.986 1.00 97.31 83 ILE A N 1
ATOM 648 C CA . ILE A 1 83 ? 3.015 -5.467 -8.640 1.00 97.31 83 ILE A CA 1
ATOM 649 C C . ILE A 1 83 ? 2.707 -6.746 -7.852 1.00 97.31 83 ILE A C 1
ATOM 651 O O . ILE A 1 83 ? 2.138 -6.673 -6.769 1.00 97.31 83 ILE A O 1
ATOM 655 N N . ASP A 1 84 ? 3.141 -7.907 -8.348 1.00 97.75 84 ASP A N 1
ATOM 656 C CA . ASP A 1 84 ? 2.896 -9.213 -7.727 1.00 97.75 84 ASP A CA 1
ATOM 657 C C . ASP A 1 84 ? 3.514 -9.271 -6.314 1.00 97.75 84 ASP A C 1
ATOM 659 O O . ASP A 1 84 ? 2.898 -9.780 -5.376 1.00 97.75 84 ASP A O 1
ATOM 663 N N . LYS A 1 85 ? 4.711 -8.693 -6.128 1.00 96.44 85 LYS A N 1
ATOM 664 C CA . LYS A 1 85 ? 5.357 -8.592 -4.808 1.00 96.44 85 LYS A CA 1
ATOM 665 C C . LYS A 1 85 ? 4.608 -7.662 -3.857 1.00 96.44 85 LYS A C 1
ATOM 667 O O . LYS A 1 85 ? 4.400 -8.035 -2.707 1.00 96.44 85 LYS A O 1
ATOM 672 N N . ALA A 1 86 ? 4.205 -6.482 -4.323 1.00 96.19 86 ALA A N 1
ATOM 673 C CA . ALA A 1 86 ? 3.445 -5.533 -3.516 1.00 96.19 86 ALA A CA 1
ATOM 674 C C . ALA A 1 86 ? 2.072 -6.103 -3.123 1.00 96.19 86 ALA A C 1
ATOM 676 O O . ALA A 1 86 ? 1.636 -5.940 -1.988 1.00 96.19 86 ALA A O 1
ATOM 677 N N . ALA A 1 87 ? 1.415 -6.835 -4.026 1.00 96.94 87 ALA A N 1
ATOM 678 C CA . ALA A 1 87 ? 0.147 -7.496 -3.742 1.00 96.94 87 ALA A CA 1
ATOM 679 C C . ALA A 1 87 ? 0.285 -8.549 -2.631 1.00 96.94 87 ALA A C 1
ATOM 681 O O . ALA A 1 87 ? -0.547 -8.591 -1.726 1.00 96.94 87 ALA A O 1
ATOM 682 N N . LEU A 1 88 ? 1.345 -9.365 -2.670 1.00 96.62 88 LEU A N 1
ATOM 683 C CA . LEU A 1 88 ? 1.629 -10.331 -1.607 1.00 96.62 88 LEU A CA 1
ATOM 684 C C . LEU A 1 88 ? 1.844 -9.636 -0.258 1.00 96.62 88 LEU A C 1
ATOM 686 O O . LEU A 1 88 ? 1.215 -10.032 0.718 1.00 96.62 88 LEU A O 1
ATOM 690 N N . ASP A 1 89 ? 2.664 -8.583 -0.222 1.00 94.69 89 ASP A N 1
ATOM 691 C CA . ASP A 1 89 ? 2.942 -7.824 1.005 1.00 94.69 89 ASP A CA 1
ATOM 692 C C . ASP A 1 89 ? 1.675 -7.169 1.586 1.00 94.69 89 ASP A C 1
ATOM 694 O O . ASP A 1 89 ? 1.412 -7.241 2.788 1.00 94.69 89 ASP A O 1
ATOM 698 N N . PHE A 1 90 ? 0.817 -6.612 0.724 1.00 96.06 90 PHE A N 1
ATOM 699 C CA . PHE A 1 90 ? -0.458 -6.046 1.157 1.00 96.06 90 PHE A CA 1
ATOM 700 C C . PHE A 1 90 ? -1.364 -7.104 1.796 1.00 96.06 90 PHE A C 1
ATOM 702 O O . PHE A 1 90 ? -1.933 -6.871 2.862 1.00 96.06 90 PHE A O 1
ATOM 709 N N . VAL A 1 91 ? -1.496 -8.276 1.165 1.00 95.44 91 VAL A N 1
ATOM 710 C CA . VAL A 1 91 ? -2.388 -9.342 1.643 1.00 95.44 91 VAL A CA 1
ATOM 711 C C . VAL A 1 91 ? -1.910 -9.935 2.968 1.00 95.44 91 VAL A C 1
ATOM 713 O O . VAL A 1 91 ? -2.748 -10.255 3.809 1.00 95.44 91 VAL A O 1
ATOM 716 N N . THR A 1 92 ? -0.597 -10.058 3.179 1.00 92.69 92 THR A N 1
ATOM 717 C CA . THR A 1 92 ? -0.044 -10.642 4.411 1.00 92.69 92 THR A CA 1
ATOM 718 C C . THR A 1 92 ? 0.026 -9.665 5.576 1.00 92.69 92 THR A C 1
ATOM 720 O O . THR A 1 92 ? -0.033 -10.101 6.721 1.00 92.69 92 THR A O 1
ATOM 723 N N . SER A 1 93 ? 0.182 -8.368 5.296 1.00 91.25 93 SER A N 1
ATOM 724 C CA . SER A 1 93 ? 0.622 -7.404 6.313 1.00 91.25 93 SER A CA 1
ATOM 725 C C . SER A 1 93 ? -0.297 -6.186 6.456 1.00 91.25 93 SER A C 1
ATOM 727 O O . SER A 1 93 ? -0.275 -5.535 7.497 1.00 91.25 93 SER A O 1
ATOM 729 N N . LEU A 1 94 ? -1.093 -5.845 5.434 1.00 94.81 94 LEU A N 1
ATOM 730 C CA . LEU A 1 94 ? -1.853 -4.585 5.369 1.00 94.81 94 LEU A CA 1
ATOM 731 C C . LEU A 1 94 ? -3.356 -4.766 5.102 1.00 94.81 94 LEU A C 1
ATOM 733 O O . LEU A 1 94 ? -4.065 -3.762 5.015 1.00 94.81 94 LEU A O 1
ATOM 737 N N . ASN A 1 95 ? -3.864 -5.995 4.982 1.00 94.25 95 ASN A N 1
ATOM 738 C CA . ASN A 1 95 ? -5.235 -6.285 4.547 1.00 94.25 95 ASN A CA 1
ATOM 739 C C . ASN A 1 95 ? -6.309 -6.015 5.620 1.00 94.25 95 ASN A C 1
ATOM 741 O O . ASN A 1 95 ? -6.996 -6.919 6.088 1.00 94.25 95 ASN A O 1
ATOM 745 N N . THR A 1 96 ? -6.516 -4.746 5.960 1.00 94.69 96 THR A N 1
ATOM 746 C CA . THR A 1 96 ? -7.622 -4.302 6.818 1.00 94.69 96 THR A CA 1
ATOM 747 C C . THR A 1 96 ? -8.693 -3.586 6.002 1.00 94.69 96 THR A C 1
ATOM 749 O O . THR A 1 96 ? -8.434 -3.046 4.920 1.00 94.69 96 THR A O 1
ATOM 752 N N . LYS A 1 97 ? -9.921 -3.523 6.529 1.00 93.06 97 LYS A N 1
ATOM 753 C CA . LYS A 1 97 ? -11.038 -2.801 5.893 1.00 93.06 97 LYS A CA 1
ATOM 754 C C . LYS A 1 97 ? -10.681 -1.345 5.582 1.00 93.06 97 LYS A C 1
ATOM 756 O O . LYS A 1 97 ? -10.989 -0.854 4.497 1.00 93.06 97 LYS A O 1
ATOM 761 N N . ASN A 1 98 ? -10.010 -0.670 6.515 1.00 91.62 98 ASN A N 1
ATOM 762 C CA . ASN A 1 98 ? -9.575 0.715 6.350 1.00 91.62 98 ASN A CA 1
ATOM 763 C C . ASN A 1 98 ? -8.508 0.856 5.253 1.00 91.62 98 ASN A C 1
ATOM 765 O O . ASN A 1 98 ? -8.605 1.732 4.394 1.00 91.62 98 ASN A O 1
ATOM 769 N N . ASN A 1 99 ? -7.517 -0.036 5.234 1.00 94.81 99 ASN A N 1
ATOM 770 C CA . ASN A 1 99 ? -6.444 0.012 4.243 1.00 94.81 99 ASN A CA 1
ATOM 771 C C . ASN A 1 99 ? -6.948 -0.297 2.829 1.00 94.81 99 ASN A C 1
ATOM 773 O O . ASN A 1 99 ? -6.518 0.362 1.888 1.00 94.81 99 ASN A O 1
ATOM 777 N N . ARG A 1 100 ? -7.924 -1.202 2.665 1.00 95.25 100 ARG A N 1
ATOM 778 C CA . ARG A 1 100 ? -8.580 -1.423 1.363 1.00 95.25 100 ARG A CA 1
ATOM 779 C C . ARG A 1 100 ? -9.263 -0.158 0.839 1.00 95.25 100 ARG A C 1
ATOM 781 O O . ARG A 1 100 ? -9.097 0.172 -0.330 1.00 95.25 100 ARG A O 1
ATOM 788 N N . LYS A 1 101 ? -9.981 0.582 1.697 1.00 93.12 101 LYS A N 1
ATOM 789 C CA . LYS A 1 101 ? -10.590 1.871 1.312 1.00 93.12 101 LYS A CA 1
ATOM 790 C C . LYS A 1 101 ? -9.532 2.881 0.870 1.00 93.12 101 LYS A C 1
ATOM 792 O O . LYS A 1 101 ? -9.683 3.485 -0.186 1.00 93.12 101 LYS A O 1
ATOM 797 N N . LYS A 1 102 ? -8.455 3.022 1.648 1.00 93.56 102 LYS A N 1
ATOM 798 C CA . LYS A 1 102 ? -7.342 3.927 1.325 1.00 93.56 102 LYS A CA 1
ATOM 799 C C . LYS A 1 102 ? -6.646 3.563 0.019 1.00 93.56 102 LYS A C 1
ATOM 801 O O . LYS A 1 102 ? -6.337 4.463 -0.749 1.00 93.56 102 LYS A O 1
ATOM 806 N N . LEU A 1 103 ? -6.435 2.269 -0.230 1.00 94.75 103 LEU A N 1
ATOM 807 C CA . LEU A 1 103 ? -5.876 1.782 -1.487 1.00 94.75 103 LEU A CA 1
ATOM 808 C C . LEU A 1 103 ? -6.779 2.164 -2.665 1.00 94.75 103 LEU A C 1
ATOM 810 O O . LEU A 1 103 ? -6.308 2.731 -3.637 1.00 94.75 103 LEU A O 1
ATOM 814 N N . CYS A 1 104 ? -8.091 1.947 -2.569 1.00 91.31 104 CYS A N 1
ATOM 815 C CA . CYS A 1 104 ? -9.002 2.372 -3.634 1.00 91.31 104 CYS A CA 1
ATOM 816 C C . CYS A 1 104 ? -8.998 3.896 -3.838 1.00 91.31 104 CYS A C 1
ATOM 818 O O . CYS A 1 104 ? -9.036 4.357 -4.971 1.00 91.31 104 CYS A O 1
ATOM 820 N N . GLN A 1 105 ? -8.943 4.683 -2.760 1.00 89.44 105 GLN A N 1
ATOM 821 C CA . GLN A 1 105 ? -8.905 6.146 -2.847 1.00 89.44 105 GLN A CA 1
ATOM 822 C C . GLN A 1 105 ? -7.612 6.671 -3.483 1.00 89.44 105 GLN A C 1
ATOM 824 O O . GLN A 1 105 ? -7.667 7.633 -4.244 1.00 89.44 105 GLN A O 1
ATOM 829 N N . SER A 1 106 ? -6.457 6.056 -3.202 1.00 84.88 106 SER A N 1
ATOM 830 C CA . SER A 1 106 ? -5.193 6.468 -3.823 1.00 84.88 106 SER A CA 1
ATOM 831 C C . SER A 1 106 ? -5.177 6.198 -5.326 1.00 84.88 106 SER A C 1
ATOM 833 O O . SER A 1 106 ? -4.725 7.054 -6.078 1.00 84.88 106 SER A O 1
ATOM 835 N N . GLU A 1 107 ? -5.715 5.052 -5.761 1.00 71.81 107 GLU A N 1
ATOM 836 C CA . GLU A 1 107 ? -5.771 4.679 -7.182 1.00 71.81 107 GLU A CA 1
ATOM 837 C C . GLU A 1 107 ? -6.729 5.561 -8.002 1.00 71.81 107 GLU A C 1
ATOM 839 O O . GLU A 1 107 ? -6.575 5.667 -9.215 1.00 71.81 107 GLU A O 1
ATOM 844 N N . LEU A 1 108 ? -7.716 6.200 -7.362 1.00 67.94 108 LEU A N 1
ATOM 845 C CA . LEU A 1 108 ? -8.696 7.074 -8.023 1.00 67.94 108 LEU A CA 1
ATOM 846 C C . LEU A 1 108 ? -8.233 8.534 -8.171 1.00 67.94 108 LEU A C 1
ATOM 848 O O . LEU A 1 108 ? -8.855 9.289 -8.912 1.00 67.94 108 LEU A O 1
ATOM 852 N N . ASN A 1 109 ? -7.163 8.935 -7.480 1.00 59.66 109 ASN A N 1
ATOM 853 C CA . ASN A 1 109 ? -6.632 10.305 -7.486 1.00 59.66 109 ASN A CA 1
ATOM 854 C C . ASN A 1 109 ? -5.507 10.533 -8.521 1.00 59.66 109 ASN A C 1
ATOM 856 O O . ASN A 1 109 ? -4.787 11.533 -8.432 1.00 59.66 109 ASN A O 1
ATOM 860 N N . ILE A 1 110 ? -5.339 9.613 -9.476 1.00 51.41 110 ILE A N 1
ATOM 861 C CA . ILE A 1 110 ? -4.358 9.669 -10.576 1.00 51.41 110 ILE A CA 1
ATOM 862 C C . ILE A 1 110 ? -5.085 9.978 -11.885 1.00 51.41 110 ILE A C 1
ATOM 864 O O . ILE A 1 110 ? -4.579 10.843 -12.639 1.00 51.41 110 ILE A O 1
#

pLDDT: mean 71.86, std 21.18, range [36.34, 98.06]